Protein AF-A0A8B4VTL0-F1 (afdb_monomer_lite)

Secondary structure (DSSP, 8-state):
----EEE-TTT--EEETT-SS-TTT--S-TT-HHHHHHHHHHHHHHHHHHHHHHHHHHHHHHHH--

Organism: Klebsiella pneumoniae (NCBI:txid573)

Sequence (66 aa):
MVIRKKKCRDCGNAITHNTVCCPYCSSVDPFGYYRNTDRIVTILLALIIVVLLTTVSVSVYILCSW

Structure (mmCIF, N/CA/C/O backbone):
data_AF-A0A8B4VTL0-F1
#
_entry.id   AF-A0A8B4VTL0-F1
#
loop_
_atom_site.group_PDB
_atom_site.id
_atom_site.type_symbol
_atom_site.label_atom_id
_atom_site.label_alt_id
_atom_site.label_comp_id
_atom_site.label_asym_id
_atom_site.label_entity_id
_atom_site.label_seq_id
_atom_site.pdbx_PDB_ins_code
_atom_site.Cartn_x
_atom_site.Cartn_y
_atom_site.Cartn_z
_atom_site.occupancy
_atom_site.B_iso_or_equiv
_atom_site.auth_seq_id
_atom_site.auth_comp_id
_atom_site.auth_asym_id
_atom_site.auth_atom_id
_atom_site.pdbx_PDB_model_num
ATOM 1 N N . MET A 1 1 ? -4.833 1.062 34.693 1.00 52.19 1 MET A N 1
ATOM 2 C CA . MET A 1 1 ? -4.631 0.756 33.258 1.00 52.19 1 MET A CA 1
ATOM 3 C C . MET A 1 1 ? -5.168 1.919 32.427 1.00 52.19 1 MET A C 1
ATOM 5 O O . MET A 1 1 ? -6.373 2.118 32.392 1.00 52.19 1 MET A O 1
ATOM 9 N N . VAL A 1 2 ? -4.299 2.743 31.829 1.00 51.94 2 VAL A N 1
ATOM 10 C CA . VAL A 1 2 ? -4.723 3.863 30.965 1.00 51.94 2 VAL A CA 1
ATOM 11 C C . VAL A 1 2 ? -4.985 3.314 29.568 1.00 51.94 2 VAL A C 1
ATOM 13 O O . VAL A 1 2 ? -4.054 2.977 28.839 1.00 51.94 2 VAL A O 1
ATOM 16 N N . ILE A 1 3 ? -6.256 3.196 29.196 1.00 64.88 3 ILE A N 1
ATOM 17 C CA . ILE A 1 3 ? -6.642 2.747 27.858 1.00 64.88 3 ILE A CA 1
ATOM 18 C C . ILE A 1 3 ? -6.491 3.944 26.914 1.00 64.88 3 ILE A C 1
ATOM 20 O O . ILE A 1 3 ? -7.358 4.815 26.852 1.00 64.88 3 ILE A O 1
ATOM 24 N N . ARG A 1 4 ? -5.364 4.015 26.193 1.00 66.44 4 ARG A N 1
ATOM 25 C CA . ARG A 1 4 ? -5.155 5.032 25.153 1.00 66.44 4 ARG A CA 1
ATOM 26 C C . ARG A 1 4 ? -6.175 4.804 24.034 1.00 66.44 4 ARG A C 1
ATOM 28 O O . ARG A 1 4 ? -6.117 3.797 23.326 1.00 66.44 4 ARG A O 1
ATOM 35 N N . LYS A 1 5 ? -7.124 5.730 23.896 1.00 74.56 5 LYS A N 1
ATOM 36 C CA . LYS A 1 5 ? -8.079 5.760 22.783 1.00 74.56 5 LYS A CA 1
ATOM 37 C C . LYS A 1 5 ? -7.410 6.424 21.578 1.00 74.56 5 LYS A C 1
ATOM 39 O O . LYS A 1 5 ? -6.774 7.465 21.727 1.00 74.56 5 LYS A O 1
ATOM 44 N N . LYS A 1 6 ? -7.550 5.837 20.392 1.00 76.69 6 LYS A N 1
ATOM 45 C CA . LYS A 1 6 ? -7.165 6.447 19.110 1.00 76.69 6 LYS A CA 1
ATOM 46 C C . LYS A 1 6 ? -8.429 6.654 18.275 1.00 76.69 6 LYS A C 1
ATOM 48 O O . LYS A 1 6 ? -9.414 5.946 18.456 1.00 76.69 6 LYS A O 1
ATOM 53 N N . LYS A 1 7 ? -8.428 7.636 17.375 1.00 83.38 7 LYS A N 1
ATOM 54 C CA . LYS A 1 7 ? -9.548 7.837 16.446 1.00 83.38 7 LYS A CA 1
ATOM 55 C C . LYS A 1 7 ? -9.474 6.827 15.303 1.00 83.38 7 LYS A C 1
ATOM 57 O O . LYS A 1 7 ? -8.391 6.584 14.774 1.00 83.38 7 LYS A O 1
ATOM 62 N N . CYS A 1 8 ? -10.620 6.263 14.942 1.00 81.75 8 CYS A N 1
ATOM 63 C CA . CYS A 1 8 ? -10.792 5.465 13.737 1.00 81.75 8 CYS A CA 1
ATOM 64 C C . CYS A 1 8 ? -10.638 6.358 12.505 1.00 81.75 8 CYS A C 1
ATOM 66 O O . CYS A 1 8 ? -11.204 7.451 12.464 1.00 81.75 8 CYS A O 1
ATOM 68 N N . ARG A 1 9 ? -9.914 5.882 11.491 1.00 79.12 9 ARG A N 1
ATOM 69 C CA . ARG A 1 9 ? -9.669 6.627 10.253 1.00 79.12 9 ARG A CA 1
ATOM 70 C C . ARG A 1 9 ? -10.927 6.794 9.399 1.00 79.12 9 ARG A C 1
ATOM 72 O O . ARG A 1 9 ? -11.123 7.872 8.856 1.00 79.12 9 ARG A O 1
ATOM 79 N N . ASP A 1 10 ? -11.770 5.764 9.316 1.00 82.12 10 ASP A N 1
ATOM 80 C CA . ASP A 1 10 ? -12.935 5.777 8.416 1.00 82.12 10 ASP A CA 1
ATOM 81 C C . ASP A 1 10 ? -14.151 6.526 8.979 1.00 82.12 10 ASP A C 1
ATOM 83 O O . ASP A 1 10 ? -14.818 7.247 8.249 1.00 82.12 10 ASP A O 1
ATOM 87 N N . CYS A 1 11 ? -14.445 6.383 10.276 1.00 84.88 11 CYS A N 1
ATOM 88 C CA . CYS A 1 11 ? -15.634 6.989 10.893 1.00 84.88 11 CYS A CA 1
ATOM 89 C C . CYS A 1 11 ? -15.330 8.095 11.912 1.00 84.88 11 CYS A C 1
ATOM 91 O O . C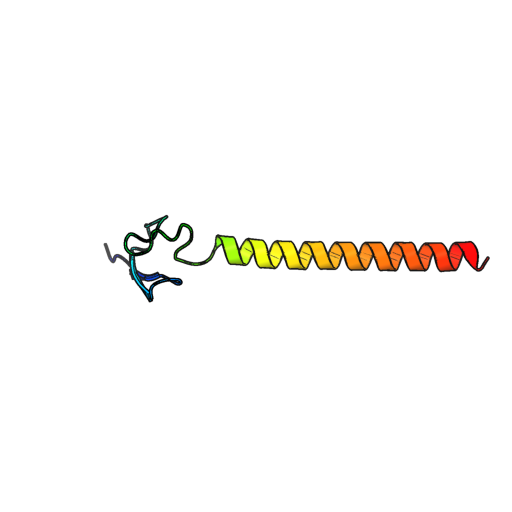YS A 1 11 ? -16.251 8.696 12.453 1.00 84.88 11 CYS A O 1
ATOM 93 N N . GLY A 1 12 ? -14.059 8.355 12.230 1.00 83.00 12 GLY A N 1
ATOM 94 C CA . GLY A 1 12 ? -13.659 9.412 13.167 1.00 83.00 12 GLY A CA 1
ATOM 95 C C . GLY A 1 12 ? -13.938 9.129 14.649 1.00 83.00 12 GLY A C 1
ATOM 96 O O . GLY A 1 12 ? -13.469 9.884 15.507 1.00 83.00 12 GLY A O 1
ATOM 97 N N . ASN A 1 13 ? -14.639 8.038 14.979 1.00 84.75 13 ASN A N 1
ATOM 98 C CA . ASN A 1 13 ? -14.961 7.687 16.362 1.00 84.75 13 ASN A CA 1
ATOM 99 C C . ASN A 1 13 ? -13.726 7.272 17.169 1.00 84.75 13 ASN A C 1
ATOM 101 O O . ASN A 1 13 ? -12.807 6.624 16.666 1.00 84.75 13 ASN A O 1
ATOM 105 N N . ALA A 1 14 ? -13.719 7.624 18.456 1.00 83.69 14 ALA A N 1
ATOM 106 C CA . ALA A 1 14 ? -12.672 7.215 19.384 1.00 83.69 14 ALA A CA 1
ATOM 107 C C . ALA A 1 14 ? -12.855 5.742 19.782 1.00 83.69 14 ALA A C 1
ATOM 109 O O . ALA A 1 14 ? -13.844 5.373 20.414 1.00 83.69 14 ALA A O 1
ATOM 110 N N . ILE A 1 15 ? -11.871 4.918 19.441 1.00 82.62 15 ILE A N 1
ATOM 111 C CA . ILE A 1 15 ? -11.832 3.473 19.680 1.00 82.62 15 ILE A CA 1
ATOM 112 C C . ILE A 1 15 ? -10.613 3.109 20.526 1.00 82.62 15 ILE A C 1
ATOM 114 O O . ILE A 1 15 ? -9.616 3.837 20.587 1.00 82.62 15 ILE A O 1
ATOM 118 N N . THR A 1 16 ? -10.703 1.998 21.247 1.00 78.81 16 THR A N 1
ATOM 119 C CA . THR A 1 16 ? -9.597 1.499 22.065 1.00 78.81 16 THR A CA 1
ATOM 120 C C . THR A 1 16 ? -8.516 0.902 21.164 1.00 78.81 16 THR A C 1
ATOM 122 O O . THR A 1 16 ? -8.806 0.289 20.147 1.00 78.81 16 THR A O 1
ATOM 125 N N . HIS A 1 17 ? -7.239 1.077 21.515 1.00 70.44 17 HIS A N 1
ATOM 126 C CA . HIS A 1 17 ? -6.119 0.635 20.668 1.00 70.44 17 HIS A CA 1
ATOM 127 C C . HIS A 1 17 ? -6.088 -0.882 20.380 1.00 70.44 17 HIS A C 1
ATOM 129 O O . HIS A 1 17 ? -5.405 -1.322 19.464 1.00 70.44 17 HIS A O 1
ATOM 135 N N . ASN A 1 18 ? -6.788 -1.691 21.176 1.00 69.06 18 ASN A N 1
ATOM 136 C CA . ASN A 1 18 ? -6.811 -3.150 21.062 1.00 69.06 18 ASN A CA 1
ATOM 137 C C . ASN A 1 18 ? -7.861 -3.688 20.074 1.00 69.06 18 ASN A C 1
ATOM 139 O O . ASN A 1 18 ? -7.914 -4.896 19.865 1.00 69.06 18 ASN A O 1
ATOM 143 N N . THR A 1 19 ? -8.704 -2.836 19.483 1.00 71.50 19 THR A N 1
ATOM 144 C CA . THR A 1 19 ? -9.738 -3.292 18.548 1.00 71.50 19 THR A CA 1
ATOM 145 C C . THR A 1 19 ? -9.148 -3.502 17.161 1.00 71.50 19 THR A C 1
ATOM 147 O O . THR A 1 19 ? -8.691 -2.544 16.536 1.00 71.50 19 THR A O 1
ATOM 150 N N . VAL A 1 20 ? -9.189 -4.747 16.683 1.00 75.50 20 VAL A N 1
ATOM 151 C CA . VAL A 1 20 ? -8.782 -5.124 15.319 1.00 75.50 20 VAL A CA 1
ATOM 152 C C . VAL A 1 20 ? -9.763 -4.565 14.286 1.00 75.50 20 VAL A C 1
ATOM 154 O O . VAL A 1 20 ? -9.333 -4.049 13.264 1.00 75.50 20 VAL A O 1
ATOM 157 N N . CYS A 1 21 ? -11.062 -4.572 14.599 1.00 79.12 21 CYS A N 1
ATOM 158 C CA . CYS A 1 21 ? -12.108 -3.984 13.763 1.00 79.12 21 CYS A CA 1
ATOM 159 C C . CYS A 1 21 ? -12.787 -2.815 14.482 1.00 79.12 21 CYS A C 1
ATOM 161 O O . CYS A 1 21 ? -12.991 -2.859 15.698 1.00 79.12 21 CYS A O 1
ATOM 163 N N . CYS A 1 22 ? -13.173 -1.774 13.744 1.00 81.56 22 CYS A N 1
ATOM 164 C CA . CYS A 1 22 ? -13.941 -0.676 14.322 1.00 81.56 22 CYS A CA 1
ATOM 165 C C . CYS A 1 22 ? -15.375 -1.136 14.655 1.00 81.56 22 CYS A C 1
ATOM 167 O O . CYS A 1 22 ? -16.092 -1.526 13.738 1.00 81.56 22 CYS A O 1
ATOM 169 N N . PRO A 1 23 ? -15.855 -1.026 15.907 1.00 82.38 23 PRO A N 1
ATOM 170 C 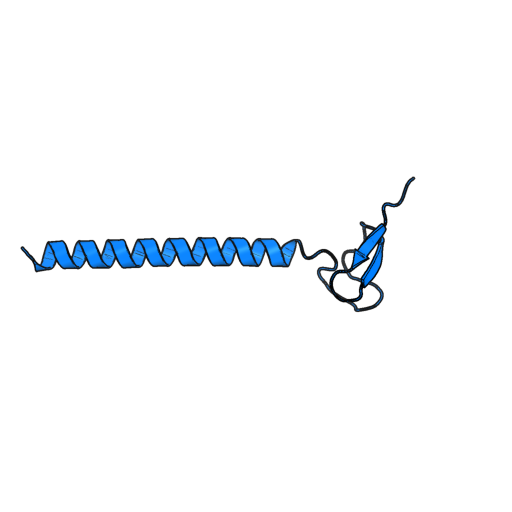CA . PRO A 1 23 ? -17.207 -1.454 16.281 1.00 82.38 23 PRO A CA 1
ATOM 171 C C . PRO A 1 23 ? -18.331 -0.580 15.696 1.00 82.38 23 PRO A C 1
ATOM 173 O O . PRO A 1 23 ? -19.491 -0.963 15.773 1.00 82.38 23 PRO A O 1
ATOM 176 N N . TYR A 1 24 ? -18.011 0.592 15.133 1.00 84.06 24 TYR A N 1
ATOM 177 C CA . TYR A 1 24 ? -19.006 1.524 14.582 1.00 84.06 24 TYR A CA 1
ATOM 178 C C . TYR A 1 24 ? -19.202 1.381 13.072 1.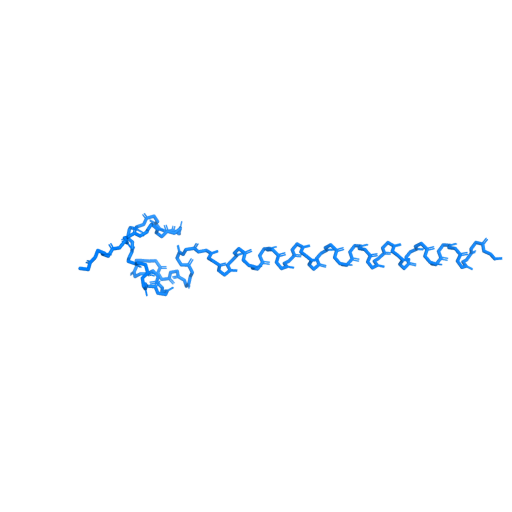00 84.06 24 TYR A C 1
ATOM 180 O O . TYR A 1 24 ? -20.319 1.492 12.585 1.00 84.06 24 TYR A O 1
ATOM 188 N N . CYS A 1 25 ? -18.114 1.177 12.326 1.00 85.19 25 CYS A N 1
ATOM 189 C CA . CYS A 1 25 ? -18.138 1.114 10.860 1.00 85.19 25 CYS A CA 1
ATOM 190 C C . CYS A 1 25 ? -17.627 -0.215 10.297 1.00 85.19 25 CYS A C 1
ATOM 192 O O . CYS A 1 25 ? -17.493 -0.344 9.085 1.00 85.19 25 CYS A O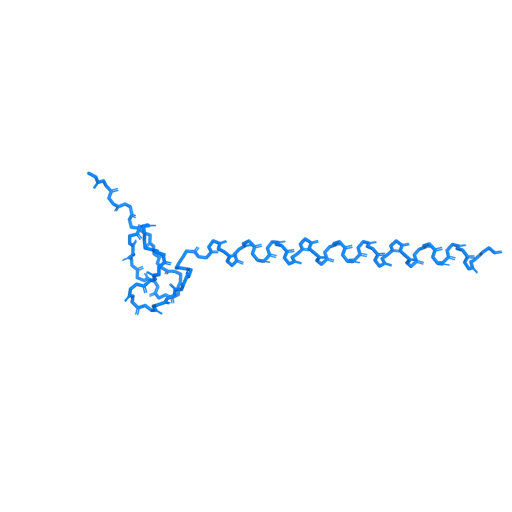 1
ATOM 194 N N . SER A 1 26 ? -17.287 -1.176 11.161 1.00 81.00 26 SER A N 1
ATOM 195 C CA . SER A 1 26 ? -16.740 -2.487 10.788 1.00 81.00 26 SER A CA 1
ATOM 196 C C . SER A 1 26 ? -15.478 -2.424 9.921 1.00 81.00 26 SER A C 1
ATOM 198 O O . SER A 1 26 ? -15.141 -3.395 9.252 1.00 81.00 26 SER A O 1
ATOM 200 N N . SER A 1 27 ? -14.757 -1.295 9.944 1.00 79.38 27 SER A N 1
ATOM 201 C CA . SER A 1 27 ? -13.472 -1.171 9.255 1.00 79.38 27 SER A CA 1
ATOM 202 C C . SER A 1 27 ? -12.489 -2.196 9.813 1.00 79.38 27 SER A C 1
ATOM 204 O O . SER A 1 27 ? -12.319 -2.279 11.032 1.00 79.38 27 SER A O 1
ATOM 206 N N . VAL A 1 28 ? -11.879 -2.971 8.916 1.00 79.69 28 VAL A N 1
ATOM 207 C CA . VAL A 1 28 ? -10.958 -4.082 9.216 1.00 79.69 28 VAL A CA 1
ATOM 208 C C . VAL A 1 28 ? -9.542 -3.567 9.525 1.00 79.69 28 VAL A C 1
ATOM 210 O O . VAL A 1 28 ? -8.717 -4.291 10.073 1.00 79.69 28 VAL A O 1
ATOM 213 N N . ASP A 1 29 ? -9.264 -2.292 9.230 1.00 77.06 29 ASP A N 1
ATOM 214 C CA . ASP A 1 29 ? -8.012 -1.615 9.564 1.00 77.06 29 ASP A CA 1
ATOM 215 C C . ASP A 1 29 ? -8.256 -0.186 10.100 1.00 77.06 29 ASP A C 1
ATOM 217 O O . ASP A 1 29 ? -7.839 0.807 9.504 1.00 77.06 29 ASP A O 1
ATOM 221 N N . PRO A 1 30 ? -8.866 -0.029 11.288 1.00 73.44 30 PRO A N 1
ATOM 222 C CA . PRO A 1 30 ? -9.262 1.279 11.815 1.00 73.44 30 PRO A CA 1
ATOM 223 C C . PRO A 1 30 ? -8.125 2.311 11.914 1.00 73.44 30 PRO A C 1
ATOM 225 O O . PRO A 1 30 ? -8.382 3.516 11.950 1.00 73.44 30 PRO A O 1
ATOM 228 N N . PHE A 1 31 ? -6.871 1.850 11.981 1.00 74.31 31 PHE A N 1
ATOM 229 C CA . PHE A 1 31 ? -5.673 2.686 12.071 1.00 74.31 31 PHE A CA 1
ATOM 230 C C . PHE A 1 31 ? -4.862 2.782 10.773 1.00 74.31 31 PHE A C 1
ATOM 232 O O . PHE A 1 31 ? -3.890 3.534 10.742 1.00 74.31 31 PHE A O 1
ATOM 239 N N . GLY A 1 32 ? -5.214 2.064 9.703 1.00 72.12 32 GLY A N 1
ATOM 240 C CA . GLY A 1 32 ? -4.511 2.210 8.427 1.00 72.12 32 GLY A CA 1
ATOM 241 C C . GLY A 1 32 ? -3.126 1.566 8.343 1.00 72.12 32 GLY A C 1
ATOM 242 O O . GLY A 1 32 ? -2.404 1.869 7.395 1.00 72.12 32 GLY A O 1
ATOM 243 N N . TYR A 1 33 ? -2.715 0.739 9.315 1.00 70.00 33 TYR A N 1
ATOM 244 C CA . TYR A 1 33 ? -1.348 0.198 9.354 1.00 70.00 33 TYR A CA 1
ATOM 245 C C . TYR A 1 33 ? -1.070 -0.712 8.151 1.00 70.00 33 TYR A C 1
ATOM 247 O O . TYR A 1 33 ? -0.068 -0.537 7.466 1.00 70.00 33 TYR A O 1
ATOM 255 N N . TYR A 1 34 ? -2.004 -1.614 7.838 1.00 66.69 34 TYR A N 1
ATOM 256 C CA . TYR A 1 34 ? -1.880 -2.535 6.707 1.00 66.69 34 TYR A CA 1
ATOM 257 C C . TYR A 1 34 ? -1.907 -1.795 5.361 1.00 66.69 34 TYR A C 1
ATOM 259 O O . TYR A 1 34 ? -1.011 -1.965 4.543 1.00 66.69 34 TYR A O 1
ATOM 267 N N . ARG A 1 35 ? -2.839 -0.846 5.185 1.00 67.31 35 ARG A N 1
ATOM 268 C CA . ARG A 1 35 ? -2.939 -0.037 3.956 1.00 67.31 35 ARG A CA 1
ATOM 269 C C . ARG A 1 35 ? -1.695 0.813 3.689 1.00 67.31 35 ARG A C 1
ATOM 271 O O . ARG A 1 35 ? -1.386 1.083 2.532 1.00 67.31 35 ARG A O 1
ATOM 278 N N . ASN A 1 36 ? -0.984 1.259 4.726 1.00 73.94 36 ASN A N 1
ATOM 279 C CA . ASN A 1 36 ? 0.266 1.995 4.541 1.00 73.94 36 ASN A CA 1
ATOM 280 C C . ASN A 1 36 ? 1.406 1.071 4.090 1.00 73.94 36 ASN A C 1
ATOM 282 O O . ASN A 1 36 ? 2.182 1.449 3.215 1.00 73.94 36 ASN A O 1
ATOM 286 N N . THR A 1 37 ? 1.469 -0.145 4.639 1.00 76.81 37 THR A N 1
ATOM 287 C CA . THR A 1 37 ? 2.404 -1.180 4.186 1.00 76.81 37 THR A CA 1
ATOM 288 C C . THR A 1 37 ? 2.141 -1.552 2.729 1.00 76.81 37 THR A C 1
ATOM 290 O O . THR A 1 37 ? 3.077 -1.519 1.940 1.00 76.81 37 THR A O 1
ATOM 293 N N . ASP A 1 38 ? 0.885 -1.774 2.329 1.00 80.75 38 ASP A N 1
ATOM 294 C CA . ASP A 1 38 ?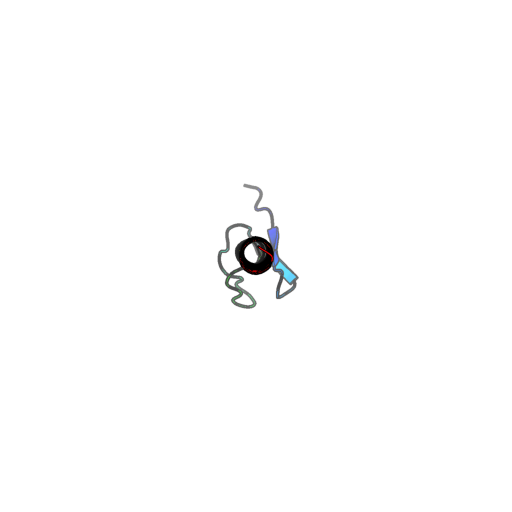 0.514 -2.024 0.927 1.00 80.75 38 ASP A CA 1
ATOM 295 C C . ASP A 1 38 ? 0.963 -0.902 -0.014 1.00 80.75 38 ASP A C 1
ATOM 297 O O . ASP A 1 38 ? 1.528 -1.163 -1.075 1.00 80.75 38 ASP A O 1
ATOM 301 N N . ARG A 1 39 ? 0.769 0.366 0.376 1.00 83.44 39 ARG A N 1
ATOM 302 C CA . ARG A 1 39 ? 1.234 1.520 -0.412 1.00 83.44 39 ARG A CA 1
ATOM 303 C C . ARG A 1 39 ? 2.752 1.519 -0.576 1.00 83.44 39 ARG A C 1
ATOM 305 O O . ARG A 1 39 ? 3.231 1.705 -1.691 1.00 83.44 39 ARG A O 1
ATOM 312 N N . ILE A 1 40 ? 3.497 1.304 0.509 1.00 89.19 40 ILE A N 1
ATOM 313 C CA . ILE A 1 40 ? 4.966 1.263 0.483 1.00 89.19 40 ILE A CA 1
ATOM 314 C C . ILE A 1 40 ? 5.453 0.099 -0.384 1.00 89.19 40 ILE A C 1
ATOM 316 O O . ILE A 1 40 ? 6.308 0.302 -1.243 1.00 89.19 40 ILE A O 1
ATOM 320 N N . VAL A 1 41 ? 4.880 -1.093 -0.204 1.00 89.00 41 VAL A N 1
ATOM 321 C CA . VAL A 1 41 ? 5.204 -2.290 -0.990 1.00 89.00 41 VAL A CA 1
ATOM 322 C C . VAL A 1 41 ? 4.913 -2.054 -2.470 1.00 89.00 41 VAL A C 1
ATOM 324 O O . VAL A 1 41 ? 5.758 -2.351 -3.307 1.00 89.00 41 VAL A O 1
ATOM 327 N N . THR A 1 42 ? 3.773 -1.444 -2.801 1.00 91.00 42 THR A N 1
ATOM 328 C CA . THR A 1 42 ? 3.410 -1.116 -4.188 1.00 91.00 42 THR A CA 1
ATOM 329 C C . THR A 1 42 ? 4.411 -0.146 -4.819 1.00 91.00 42 THR A C 1
ATOM 331 O O . THR A 1 42 ? 4.835 -0.356 -5.952 1.00 91.00 42 THR A O 1
ATOM 334 N N . ILE A 1 43 ? 4.823 0.902 -4.094 1.00 93.44 43 ILE A N 1
ATOM 335 C CA . ILE A 1 43 ? 5.818 1.871 -4.580 1.00 93.44 43 ILE A CA 1
ATOM 336 C C . ILE A 1 43 ? 7.172 1.189 -4.801 1.00 93.44 43 ILE A C 1
ATOM 338 O O . ILE A 1 43 ? 7.778 1.366 -5.854 1.00 93.44 43 ILE A O 1
ATOM 342 N N . LEU A 1 44 ? 7.632 0.384 -3.840 1.00 94.94 44 LEU A N 1
ATOM 343 C CA . LEU A 1 44 ? 8.872 -0.389 -3.960 1.00 94.94 44 LEU A CA 1
ATOM 344 C C . LEU A 1 44 ? 8.852 -1.302 -5.187 1.00 94.94 44 LEU A C 1
ATOM 346 O O . LEU A 1 44 ? 9.804 -1.321 -5.963 1.00 94.94 44 LEU A O 1
ATOM 350 N N . LEU A 1 45 ? 7.752 -2.025 -5.385 1.00 95.31 45 LEU A N 1
ATOM 351 C CA . LEU A 1 45 ? 7.598 -2.959 -6.492 1.00 95.31 45 LEU A CA 1
ATOM 352 C C . LEU A 1 45 ? 7.573 -2.225 -7.841 1.00 95.31 45 LEU A C 1
ATOM 354 O O . LEU A 1 45 ? 8.242 -2.649 -8.781 1.00 95.31 45 LEU A O 1
ATOM 358 N N . ALA A 1 46 ? 6.897 -1.075 -7.918 1.00 95.38 46 ALA A N 1
ATOM 359 C CA . ALA A 1 46 ? 6.919 -0.216 -9.099 1.00 95.38 46 ALA A CA 1
ATOM 360 C C . ALA A 1 46 ? 8.335 0.296 -9.421 1.00 95.38 46 ALA A C 1
ATOM 362 O O . ALA A 1 46 ? 8.752 0.249 -10.577 1.00 95.38 46 ALA A O 1
ATOM 363 N N . LEU A 1 47 ? 9.099 0.731 -8.413 1.00 96.12 47 LEU A N 1
ATOM 364 C CA . LEU A 1 47 ? 10.484 1.176 -8.600 1.00 96.12 47 LEU A CA 1
ATOM 365 C C . LEU A 1 47 ? 11.377 0.053 -9.141 1.00 96.12 47 LEU A C 1
ATOM 367 O O . LEU A 1 47 ? 12.139 0.282 -10.078 1.00 96.12 47 LEU A O 1
ATOM 371 N N . ILE A 1 48 ? 11.250 -1.165 -8.607 1.00 96.19 48 ILE A N 1
ATOM 372 C CA . ILE A 1 48 ? 12.004 -2.333 -9.087 1.00 96.19 48 ILE A CA 1
ATOM 373 C C . ILE A 1 48 ? 11.687 -2.616 -10.559 1.00 96.19 48 ILE A C 1
ATOM 375 O O . ILE A 1 48 ? 12.606 -2.807 -11.354 1.00 96.19 48 ILE A O 1
ATOM 379 N N . ILE A 1 49 ? 10.406 -2.594 -10.944 1.00 96.69 49 ILE A N 1
ATOM 380 C CA . ILE A 1 49 ? 9.992 -2.802 -12.338 1.00 96.69 49 ILE A CA 1
ATOM 381 C C . ILE A 1 49 ? 10.605 -1.739 -13.256 1.00 96.69 49 ILE A C 1
ATOM 383 O O . ILE A 1 49 ? 11.142 -2.080 -14.305 1.00 96.69 49 ILE A O 1
ATOM 387 N N . VAL A 1 50 ? 10.577 -0.461 -12.868 1.00 96.69 50 VAL A N 1
ATOM 388 C CA . VAL A 1 50 ? 11.163 0.628 -13.669 1.00 96.69 50 VAL A CA 1
ATOM 389 C C . VAL A 1 50 ? 12.672 0.439 -13.851 1.00 96.69 50 VAL A C 1
ATOM 391 O O . VAL A 1 50 ? 13.190 0.598 -14.958 1.00 96.69 50 VAL A O 1
ATOM 394 N N . VAL A 1 51 ? 13.389 0.050 -12.796 1.00 96.69 51 VAL A N 1
ATOM 395 C CA . VAL A 1 51 ? 14.832 -0.227 -12.875 1.00 96.69 51 VAL A CA 1
ATOM 396 C C . VAL A 1 51 ? 15.114 -1.425 -13.785 1.00 96.69 51 VAL A C 1
ATOM 398 O O . VAL A 1 51 ? 16.002 -1.364 -14.632 1.00 96.69 51 VAL A O 1
ATOM 401 N N . LEU A 1 52 ? 14.332 -2.499 -13.679 1.00 96.06 52 LEU A N 1
ATOM 402 C CA . LEU A 1 52 ? 14.462 -3.660 -14.564 1.00 96.06 52 LEU A CA 1
ATOM 403 C C . LEU A 1 52 ? 14.189 -3.295 -16.029 1.00 96.06 52 LEU A C 1
ATOM 405 O O . LEU A 1 52 ? 14.960 -3.657 -16.910 1.00 96.06 52 LEU A O 1
ATOM 409 N N . LEU A 1 53 ? 13.134 -2.529 -16.306 1.00 95.56 53 LEU A N 1
ATOM 410 C CA . LEU A 1 53 ? 12.805 -2.122 -17.672 1.00 95.56 53 LEU A CA 1
ATOM 411 C C . LEU A 1 53 ? 13.880 -1.220 -18.276 1.00 95.56 53 LEU A C 1
ATOM 413 O O . LEU A 1 53 ? 14.263 -1.410 -19.429 1.00 95.56 53 LEU A O 1
ATOM 417 N N . THR A 1 54 ? 14.388 -0.255 -17.509 1.00 94.56 54 THR A N 1
ATOM 418 C CA . THR A 1 54 ? 15.444 0.649 -17.985 1.00 94.56 54 THR A CA 1
ATOM 419 C C . THR A 1 54 ? 16.754 -0.096 -18.218 1.00 94.56 54 THR A C 1
ATOM 421 O O . THR A 1 54 ? 17.362 0.087 -19.268 1.00 94.56 54 THR A O 1
ATOM 424 N N . THR A 1 55 ? 17.158 -0.989 -17.311 1.00 93.44 55 THR A N 1
ATOM 425 C CA . THR A 1 55 ? 18.365 -1.816 -17.487 1.00 93.44 55 THR A CA 1
ATOM 426 C C . THR A 1 55 ? 18.258 -2.737 -18.696 1.00 93.44 55 THR A C 1
ATOM 428 O O . THR A 1 55 ? 19.152 -2.707 -19.535 1.00 93.44 55 THR A O 1
ATOM 431 N N . VAL A 1 56 ? 17.152 -3.473 -18.856 1.00 94.12 56 VAL A N 1
ATOM 432 C CA . VAL A 1 56 ? 16.923 -4.323 -20.039 1.00 94.12 56 VAL A CA 1
ATOM 433 C C . VAL A 1 56 ? 16.950 -3.492 -21.318 1.00 94.12 56 VAL A C 1
ATOM 435 O O . VAL A 1 56 ? 17.623 -3.871 -22.273 1.00 94.12 56 VAL A O 1
AT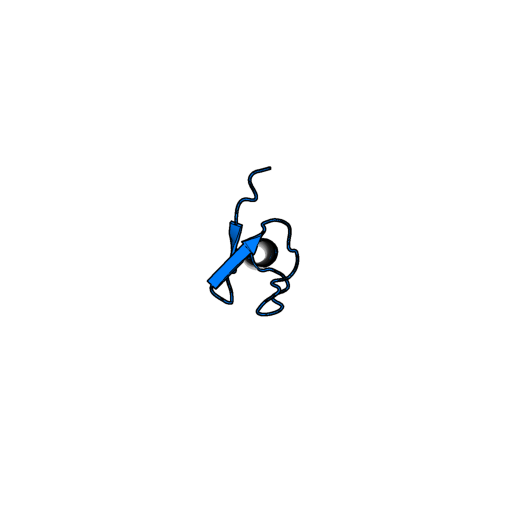OM 438 N N . SER A 1 57 ? 16.274 -2.341 -21.332 1.00 91.00 57 SER A N 1
ATOM 439 C CA . SER A 1 57 ? 16.264 -1.454 -22.498 1.00 91.00 57 SER A CA 1
ATOM 440 C C . SER A 1 57 ? 17.681 -1.010 -22.854 1.00 91.00 57 SER A C 1
ATOM 442 O O . SER A 1 57 ? 18.101 -1.183 -23.992 1.00 91.00 57 SER A O 1
ATOM 444 N N . VAL A 1 58 ? 18.448 -0.499 -21.885 1.00 92.19 58 VAL A N 1
ATOM 445 C CA . VAL A 1 58 ? 19.837 -0.058 -22.092 1.00 92.19 58 VAL A CA 1
ATOM 446 C C . VAL A 1 58 ? 20.722 -1.210 -22.571 1.00 92.19 58 VAL A C 1
ATOM 448 O O . VAL A 1 58 ? 21.496 -1.025 -23.505 1.00 92.19 58 VAL A O 1
ATOM 451 N N . SER A 1 59 ? 20.590 -2.406 -21.995 1.00 90.19 59 SER A N 1
ATOM 452 C CA . SER A 1 59 ? 21.334 -3.587 -22.443 1.00 90.19 59 SER A CA 1
ATOM 453 C C . SER A 1 59 ? 21.017 -3.953 -23.893 1.00 90.19 59 SER A C 1
ATOM 455 O O . SER A 1 59 ? 21.942 -4.206 -24.660 1.00 90.19 59 SER A O 1
ATOM 457 N N . VAL A 1 60 ? 19.741 -3.932 -24.292 1.00 91.38 60 VAL A N 1
ATOM 458 C CA . VAL A 1 60 ? 19.327 -4.169 -25.685 1.00 91.38 60 VAL A CA 1
ATOM 459 C C . VAL A 1 60 ? 19.870 -3.078 -26.606 1.00 91.38 60 VAL A C 1
ATOM 461 O O . VAL A 1 60 ? 20.413 -3.397 -27.657 1.00 91.38 60 VAL A O 1
ATOM 464 N N . TYR A 1 61 ? 19.794 -1.805 -26.208 1.00 90.38 61 TYR A N 1
ATOM 465 C CA . TYR A 1 61 ? 20.364 -0.703 -26.986 1.00 90.38 61 TYR A CA 1
ATOM 466 C C . TYR A 1 61 ? 21.864 -0.884 -27.218 1.00 90.38 61 TYR A C 1
ATOM 468 O O . TYR A 1 61 ? 22.320 -0.696 -28.340 1.00 90.38 61 TYR A O 1
ATOM 476 N N . ILE A 1 62 ? 22.625 -1.273 -26.193 1.00 87.50 62 ILE A N 1
ATOM 477 C CA . ILE A 1 62 ? 24.071 -1.496 -26.314 1.00 87.50 62 ILE A CA 1
ATOM 478 C C . ILE A 1 62 ? 24.363 -2.706 -27.211 1.00 87.50 62 ILE A C 1
ATOM 480 O O . ILE A 1 62 ? 25.206 -2.603 -28.095 1.00 87.50 62 ILE A O 1
ATOM 484 N N . LEU A 1 63 ? 23.655 -3.823 -27.018 1.00 84.75 63 LEU A N 1
ATOM 485 C CA . LEU A 1 63 ? 23.854 -5.052 -27.796 1.00 84.75 63 LEU A CA 1
ATOM 486 C C . LEU A 1 63 ? 23.439 -4.914 -29.267 1.00 84.75 63 LEU A C 1
ATOM 488 O O . LEU A 1 63 ? 24.049 -5.549 -30.115 1.00 84.75 63 LEU A O 1
ATOM 492 N N . CYS A 1 64 ? 22.415 -4.116 -29.576 1.00 77.75 64 CYS A N 1
ATOM 493 C CA . CYS A 1 64 ? 21.971 -3.866 -30.951 1.00 77.75 64 CYS A CA 1
ATOM 494 C C . CYS A 1 64 ? 22.695 -2.693 -31.633 1.00 77.75 64 CYS A C 1
ATOM 496 O O . CYS A 1 64 ? 22.509 -2.502 -32.832 1.00 77.75 64 CYS A O 1
ATOM 498 N N . SER A 1 65 ? 23.465 -1.888 -30.892 1.00 72.00 65 SER A N 1
ATOM 499 C CA . SER A 1 65 ? 24.282 -0.791 -31.448 1.00 72.00 65 SER A CA 1
ATOM 500 C C . SER A 1 65 ? 25.748 -1.189 -31.682 1.00 72.00 65 SER A C 1
ATOM 502 O O . SER A 1 65 ? 26.562 -0.325 -32.008 1.00 72.00 65 SER A O 1
ATOM 504 N N . TRP A 1 66 ? 26.079 -2.468 -31.489 1.00 56.25 66 TRP A N 1
ATOM 505 C CA . TRP A 1 66 ? 27.345 -3.116 -31.844 1.00 56.25 66 TRP A CA 1
ATOM 506 C C . TRP A 1 66 ? 27.113 -4.056 -33.026 1.00 56.25 66 TRP A C 1
ATOM 508 O O . TRP A 1 66 ? 27.981 -4.078 -33.924 1.00 56.25 66 TRP A O 1
#

pLDDT: mean 81.87, std 10.88, range [51.94, 96.69]

Radius of gyration: 21.91 Å; chains: 1; bounding box: 46×14×65 Å

Foldseek 3Di:
DDFDWDAFPPPRDTDTPPDCADPPPRRNHRPCPVVVVVVVVVVVVVVVVVVVVVVVVVVCVVVVVD